Protein AF-A0A934YVG2-F1 (afdb_monomer)

Nearest PDB structures (foldseek):
  6uzc-assembly1_H  TM=1.932E-01  e=1.580E+00  Tequatrovirus T4
  6vgi-assembly2_D  TM=2.031E-01  e=5.334E+00  Homo sapiens
  4krd-assembly1_B  TM=1.832E-01  e=6.297E+00  Saccharomyces cerevisiae S288C

Structure (mmCIF, N/CA/C/O backbone):
data_AF-A0A934YVG2-F1
#
_entry.id   AF-A0A934YVG2-F1
#
loop_
_atom_site.group_PDB
_atom_site.id
_atom_site.type_symbol
_atom_site.label_atom_id
_atom_site.label_alt_id
_atom_site.label_comp_id
_atom_site.label_asym_id
_atom_site.label_entity_id
_atom_site.label_seq_id
_atom_site.pdbx_PDB_ins_code
_atom_site.Cartn_x
_atom_site.Cartn_y
_atom_site.Cartn_z
_atom_site.occupancy
_atom_site.B_iso_or_equiv
_atom_site.auth_seq_id
_atom_site.auth_comp_id
_atom_site.auth_asym_id
_atom_site.auth_atom_id
_atom_site.pdbx_PDB_model_num
ATOM 1 N N . MET A 1 1 ? -11.613 14.331 13.947 1.00 60.50 1 MET A N 1
ATOM 2 C CA . MET A 1 1 ? -12.257 13.013 14.117 1.00 60.50 1 MET A CA 1
ATOM 3 C C . MET A 1 1 ? -11.211 12.036 14.621 1.00 60.50 1 MET A C 1
ATOM 5 O O . MET A 1 1 ? -10.225 11.824 13.926 1.00 60.50 1 MET A O 1
ATOM 9 N N . GLU A 1 2 ? -11.389 11.508 15.830 1.00 86.62 2 GLU A N 1
ATOM 10 C CA . GLU A 1 2 ? -10.446 10.590 16.494 1.00 86.62 2 GLU A CA 1
ATOM 11 C C . GLU A 1 2 ? -10.197 9.307 15.680 1.00 86.62 2 GLU A C 1
ATOM 13 O O . GLU A 1 2 ? -9.058 8.874 15.529 1.00 86.62 2 GLU A O 1
ATOM 18 N N . PHE A 1 3 ? -11.243 8.779 15.042 1.00 90.75 3 PHE A N 1
ATOM 19 C CA . PHE A 1 3 ? -11.181 7.590 14.191 1.00 90.75 3 PHE A CA 1
ATOM 20 C C . PHE A 1 3 ? -10.140 7.690 13.059 1.00 90.75 3 PHE A C 1
ATOM 22 O O . PHE A 1 3 ? -9.289 6.815 12.907 1.00 90.75 3 PHE A O 1
ATOM 29 N N . LEU A 1 4 ? -10.141 8.794 12.298 1.00 90.88 4 LEU A N 1
ATOM 30 C CA . LEU A 1 4 ? -9.179 9.003 11.206 1.00 90.88 4 LEU A CA 1
ATOM 31 C C . LEU A 1 4 ? -7.735 9.086 11.715 1.00 90.88 4 LEU A C 1
ATOM 33 O O . LEU A 1 4 ? -6.822 8.599 11.052 1.00 90.88 4 LEU A O 1
ATOM 37 N N . ALA A 1 5 ? -7.519 9.686 12.888 1.00 93.69 5 ALA A N 1
ATOM 38 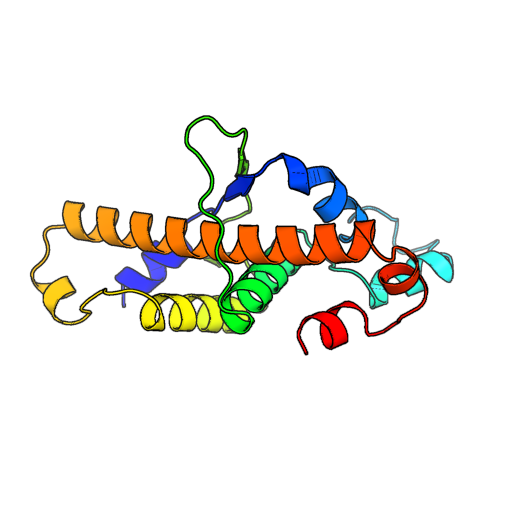C CA . ALA A 1 5 ? -6.192 9.745 13.492 1.00 93.69 5 ALA A CA 1
ATOM 39 C C . ALA A 1 5 ? -5.687 8.336 13.848 1.00 93.69 5 ALA A C 1
ATOM 41 O O . ALA A 1 5 ? -4.555 7.997 13.510 1.00 93.69 5 ALA A O 1
ATOM 42 N N . ARG A 1 6 ? -6.554 7.488 14.415 1.00 95.75 6 ARG A N 1
ATOM 43 C CA . ARG A 1 6 ? -6.238 6.092 14.765 1.00 95.75 6 ARG A CA 1
ATOM 44 C C . ARG A 1 6 ? -5.959 5.214 13.543 1.00 95.75 6 ARG A C 1
ATOM 46 O O . ARG A 1 6 ? -5.090 4.347 13.601 1.00 95.75 6 ARG A O 1
ATOM 53 N N . ILE A 1 7 ? -6.617 5.460 12.405 1.00 96.25 7 ILE A N 1
ATOM 54 C CA . ILE A 1 7 ? -6.238 4.824 11.129 1.00 96.25 7 ILE A CA 1
ATOM 55 C C . ILE A 1 7 ? -4.803 5.210 10.757 1.00 96.25 7 ILE A C 1
ATOM 57 O O . ILE A 1 7 ? -3.997 4.342 10.423 1.00 96.25 7 ILE A O 1
ATOM 61 N N . LYS A 1 8 ? -4.455 6.500 10.856 1.00 96.62 8 LYS A N 1
ATOM 62 C CA . LYS A 1 8 ? -3.119 6.993 10.489 1.00 96.62 8 LYS A CA 1
ATOM 63 C C . LYS A 1 8 ? -1.999 6.475 11.402 1.00 96.62 8 LYS A C 1
ATOM 65 O O . LYS A 1 8 ? -0.835 6.482 11.011 1.00 96.62 8 LYS A O 1
ATOM 70 N N . GLU A 1 9 ? -2.317 6.004 12.603 1.00 97.06 9 GLU A N 1
ATOM 71 C CA . GLU A 1 9 ? -1.348 5.367 13.504 1.00 97.06 9 GLU A CA 1
ATOM 72 C C . GLU A 1 9 ? -0.954 3.951 13.076 1.00 97.06 9 GLU A C 1
ATOM 74 O O . GLU A 1 9 ? 0.010 3.394 13.603 1.00 97.06 9 GLU A O 1
ATOM 79 N N . ARG A 1 10 ? -1.663 3.350 12.115 1.00 96.88 10 ARG A N 1
ATOM 80 C CA . ARG A 1 10 ? -1.348 2.005 11.640 1.00 96.88 10 ARG A CA 1
ATOM 81 C C . ARG A 1 10 ? -0.115 2.005 10.743 1.00 96.88 10 ARG A C 1
ATOM 83 O O . ARG A 1 10 ? 0.039 2.846 9.861 1.00 96.88 10 ARG A O 1
ATOM 90 N N . ALA A 1 11 ? 0.724 0.996 10.952 1.00 97.06 11 ALA A N 1
ATOM 91 C CA . ALA A 1 11 ? 1.808 0.606 10.061 1.00 97.06 11 ALA A CA 1
ATOM 92 C C . ALA A 1 11 ? 1.312 -0.540 9.163 1.00 97.06 11 ALA A C 1
ATOM 94 O O . ALA A 1 11 ? 1.166 -1.662 9.663 1.00 97.06 11 ALA A O 1
ATOM 95 N N . PRO A 1 12 ? 0.995 -0.284 7.883 1.00 97.00 12 PRO A N 1
ATOM 96 C CA . PRO A 1 12 ? 0.515 -1.325 6.992 1.00 97.00 12 PRO A CA 1
ATOM 97 C C . PRO A 1 12 ? 1.646 -2.263 6.562 1.00 97.00 12 PRO A C 1
ATOM 99 O O . PRO A 1 12 ? 2.837 -1.936 6.618 1.00 97.00 12 PRO A O 1
ATOM 102 N N . GLU A 1 13 ? 1.243 -3.449 6.135 1.00 96.19 13 GLU A N 1
ATOM 103 C CA . GLU A 1 13 ? 2.108 -4.535 5.702 1.00 96.19 13 GLU A CA 1
ATOM 104 C C . GLU A 1 13 ? 1.969 -4.834 4.208 1.00 96.19 13 GLU A C 1
ATOM 106 O O . GLU A 1 13 ? 0.981 -4.508 3.559 1.00 96.19 13 GLU A O 1
ATOM 111 N N . TYR A 1 14 ? 2.973 -5.510 3.665 1.00 94.12 14 TYR A N 1
ATOM 112 C CA . TYR A 1 14 ? 2.949 -6.063 2.318 1.00 94.12 14 TYR A CA 1
ATOM 113 C C . TYR A 1 14 ? 3.592 -7.447 2.311 1.00 94.12 14 TYR A C 1
ATOM 115 O O . TYR A 1 14 ? 4.374 -7.787 3.208 1.00 94.12 14 TYR A O 1
ATOM 123 N N . ASP A 1 15 ? 3.270 -8.235 1.290 1.00 96.00 15 ASP A N 1
ATOM 124 C CA . ASP A 1 15 ? 3.892 -9.534 1.060 1.00 96.00 15 ASP A CA 1
ATOM 125 C C . ASP A 1 15 ? 5.391 -9.368 0.757 1.00 96.00 15 ASP A C 1
ATOM 127 O O . ASP A 1 15 ? 5.790 -8.645 -0.163 1.00 96.00 15 ASP A O 1
ATOM 131 N N . ALA A 1 16 ? 6.238 -10.040 1.538 1.00 96.00 16 ALA A N 1
ATOM 132 C CA . ALA A 1 16 ? 7.687 -9.919 1.459 1.00 96.00 16 ALA A CA 1
ATOM 133 C C . ALA A 1 16 ? 8.261 -10.279 0.077 1.00 96.00 16 ALA A C 1
ATOM 135 O O . ALA A 1 16 ? 9.368 -9.825 -0.235 1.00 96.00 16 ALA A O 1
ATOM 136 N N . GLN A 1 17 ? 7.522 -11.010 -0.769 1.00 95.50 17 GLN A N 1
ATOM 137 C CA . GLN A 1 17 ? 7.932 -11.303 -2.146 1.00 95.50 17 GLN A CA 1
ATOM 138 C C . GLN A 1 17 ? 8.210 -10.035 -2.973 1.00 95.50 17 GLN A C 1
ATOM 140 O O . GLN A 1 17 ? 9.090 -10.035 -3.832 1.00 95.50 17 GLN A O 1
ATOM 145 N N . TYR A 1 18 ? 7.530 -8.921 -2.678 1.00 96.25 18 TYR A N 1
ATOM 146 C CA . TYR A 1 18 ? 7.712 -7.657 -3.400 1.00 96.25 18 TYR A CA 1
ATOM 147 C C . TYR A 1 18 ? 8.895 -6.830 -2.896 1.00 96.25 18 TYR A C 1
ATOM 149 O O . TYR A 1 18 ? 9.208 -5.791 -3.475 1.00 96.25 18 TYR A O 1
ATOM 157 N N . ALA A 1 19 ? 9.576 -7.264 -1.832 1.00 94.56 19 ALA A N 1
ATOM 158 C CA . ALA A 1 19 ? 10.588 -6.452 -1.168 1.00 94.56 19 ALA A CA 1
ATOM 159 C C . ALA A 1 19 ? 11.734 -6.047 -2.100 1.00 94.56 19 ALA A C 1
ATOM 161 O O . ALA A 1 19 ? 12.148 -4.893 -2.069 1.00 94.56 19 ALA A O 1
ATOM 162 N N . GLN A 1 20 ? 12.228 -6.968 -2.933 1.00 92.94 20 GLN A N 1
ATOM 163 C CA . GLN A 1 20 ? 13.316 -6.649 -3.858 1.00 92.94 20 GLN A CA 1
ATOM 164 C C . GLN A 1 20 ? 12.858 -5.667 -4.939 1.00 92.94 20 GLN A C 1
ATOM 166 O O . GLN A 1 20 ? 13.541 -4.687 -5.194 1.00 92.94 20 GLN A O 1
ATOM 171 N N . MET A 1 21 ? 11.668 -5.863 -5.511 1.00 93.88 21 MET A N 1
ATOM 172 C CA . MET A 1 21 ? 11.106 -4.940 -6.500 1.00 93.88 21 MET A CA 1
ATOM 173 C C . MET A 1 21 ? 10.884 -3.536 -5.919 1.00 93.88 21 MET A C 1
ATOM 175 O O . MET A 1 21 ? 11.184 -2.543 -6.574 1.00 93.88 21 MET A O 1
ATOM 179 N N . ILE A 1 22 ? 10.394 -3.444 -4.681 1.00 94.31 22 ILE A N 1
ATOM 180 C CA . ILE A 1 22 ? 10.246 -2.169 -3.969 1.00 94.31 22 ILE A CA 1
ATOM 181 C C . ILE A 1 22 ? 11.603 -1.476 -3.819 1.00 94.31 22 ILE A C 1
ATOM 183 O O . ILE A 1 22 ? 11.684 -0.268 -4.020 1.00 94.31 22 ILE A O 1
ATOM 187 N N . LEU A 1 23 ? 12.665 -2.221 -3.494 1.00 90.75 23 LEU A N 1
ATOM 188 C CA . LEU A 1 23 ? 14.024 -1.676 -3.426 1.00 90.75 23 LEU A CA 1
ATOM 189 C C . LEU A 1 23 ? 14.529 -1.222 -4.798 1.00 90.75 23 LEU A C 1
ATOM 191 O O . LEU A 1 23 ? 15.065 -0.127 -4.893 1.00 90.75 23 LEU A O 1
ATOM 195 N N . ASP A 1 24 ? 14.310 -2.009 -5.852 1.00 89.44 24 ASP A N 1
ATOM 196 C CA . ASP A 1 24 ? 14.760 -1.689 -7.213 1.00 89.44 24 ASP A CA 1
ATOM 197 C C . ASP A 1 24 ? 14.163 -0.361 -7.732 1.00 89.44 24 ASP A C 1
ATOM 199 O O . ASP A 1 24 ? 14.797 0.340 -8.522 1.00 89.44 24 ASP A O 1
ATOM 203 N N . TYR A 1 25 ? 12.957 -0.006 -7.270 1.00 91.00 25 TYR A N 1
ATOM 204 C CA . TYR A 1 25 ? 12.232 1.217 -7.640 1.00 91.00 25 TYR A CA 1
ATOM 205 C C . TYR A 1 25 ? 12.202 2.290 -6.543 1.00 91.00 25 TYR A C 1
ATOM 207 O O . TYR A 1 25 ? 11.461 3.267 -6.661 1.00 91.00 25 TYR A O 1
ATOM 215 N N . THR A 1 26 ? 13.008 2.138 -5.490 1.00 89.00 26 THR A N 1
ATOM 216 C CA . THR A 1 26 ? 13.207 3.172 -4.469 1.00 89.00 26 THR A CA 1
ATOM 217 C C . THR A 1 26 ? 14.671 3.590 -4.444 1.00 89.00 26 THR A C 1
ATOM 219 O O . THR A 1 26 ? 15.568 2.759 -4.356 1.00 89.00 26 THR A O 1
ATOM 222 N N . ILE A 1 27 ? 14.937 4.890 -4.465 1.00 79.56 27 ILE A N 1
ATOM 223 C CA . ILE A 1 27 ? 16.295 5.422 -4.376 1.00 79.56 27 ILE A CA 1
ATOM 224 C C . ILE A 1 27 ? 16.864 5.113 -2.985 1.00 79.56 27 ILE A C 1
ATOM 226 O O . ILE A 1 27 ? 16.262 5.442 -1.960 1.00 79.56 27 ILE A O 1
ATOM 230 N N . GLU A 1 28 ? 18.050 4.502 -2.928 1.00 62.19 28 GLU A N 1
ATOM 231 C CA . GLU A 1 28 ? 18.772 4.349 -1.667 1.00 62.19 28 GLU A CA 1
ATOM 232 C C . GLU A 1 28 ? 19.170 5.730 -1.127 1.00 62.19 28 GLU A C 1
ATOM 234 O O . GLU A 1 28 ? 20.034 6.422 -1.676 1.00 62.19 28 GLU A O 1
ATOM 239 N N . GLN A 1 29 ? 18.555 6.145 -0.017 1.00 49.44 29 GLN A N 1
ATOM 240 C CA . GLN A 1 29 ? 19.023 7.307 0.731 1.00 49.44 29 GLN A CA 1
ATOM 241 C C . GLN A 1 29 ? 20.391 6.981 1.352 1.00 49.44 29 GLN A C 1
ATOM 243 O O . GLN A 1 29 ? 20.479 6.293 2.366 1.00 49.44 29 GLN A O 1
ATOM 248 N N . GLY A 1 30 ? 21.470 7.450 0.720 1.00 43.72 30 GLY A N 1
ATOM 249 C CA . GLY A 1 30 ? 22.839 7.204 1.196 1.00 43.72 30 GLY A CA 1
ATOM 250 C C . GLY A 1 30 ? 23.975 7.663 0.274 1.00 43.72 30 GLY A C 1
ATOM 251 O O . GLY A 1 30 ? 25.119 7.766 0.720 1.00 43.72 30 GLY A O 1
ATOM 252 N N . GLY A 1 31 ? 23.696 7.997 -0.990 1.00 41.44 31 GLY A N 1
ATOM 253 C CA . GLY A 1 31 ? 24.693 8.590 -1.885 1.00 41.44 31 GLY A CA 1
ATOM 254 C C . GLY A 1 31 ? 25.066 10.007 -1.442 1.00 41.44 31 GLY A C 1
ATOM 255 O O . GLY A 1 31 ? 24.239 10.913 -1.504 1.00 41.44 31 GLY A O 1
ATOM 256 N N . LYS A 1 32 ? 26.311 10.208 -0.988 1.00 39.56 32 LYS A N 1
ATOM 257 C CA . LYS A 1 32 ? 26.844 11.522 -0.591 1.00 39.56 32 LYS A CA 1
ATOM 258 C C . LYS A 1 32 ? 26.539 12.575 -1.665 1.00 39.56 32 LYS A C 1
ATOM 260 O O . LYS A 1 32 ? 26.901 12.406 -2.827 1.00 39.56 32 LYS A O 1
ATOM 265 N N . MET A 1 33 ? 25.956 13.688 -1.224 1.00 41.47 33 MET A N 1
ATOM 266 C CA . MET A 1 33 ? 25.457 14.846 -1.989 1.00 41.47 33 MET A CA 1
ATOM 267 C C . MET A 1 33 ? 26.481 15.528 -2.935 1.00 41.47 33 MET A C 1
ATOM 269 O O . MET A 1 33 ? 26.152 16.522 -3.568 1.00 41.47 33 MET A O 1
ATOM 273 N N . GLY A 1 34 ? 27.724 15.036 -3.029 1.00 45.31 34 GLY A N 1
ATOM 274 C CA . GLY A 1 34 ? 28.837 15.686 -3.734 1.00 45.31 34 GLY A CA 1
ATOM 275 C C . GLY A 1 34 ? 29.413 14.948 -4.949 1.00 45.31 34 GLY A C 1
ATOM 276 O O . GLY A 1 34 ? 30.293 15.502 -5.600 1.00 45.31 34 GLY A O 1
ATOM 277 N N . THR A 1 35 ? 28.967 13.726 -5.274 1.00 47.41 35 THR A N 1
ATOM 278 C CA . THR A 1 35 ? 29.515 12.935 -6.404 1.00 47.41 35 THR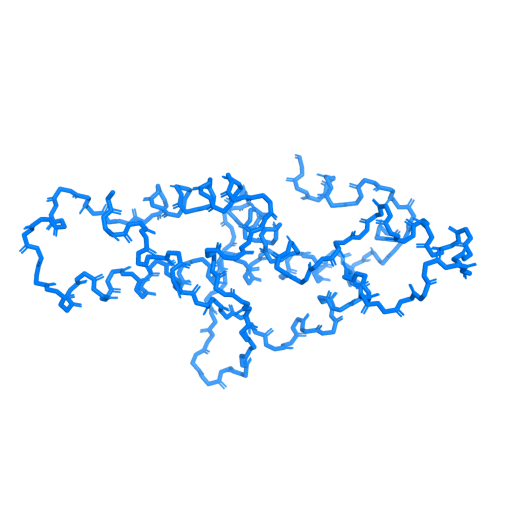 A CA 1
ATOM 279 C C . THR A 1 35 ? 28.439 12.142 -7.154 1.00 47.41 35 THR A C 1
ATOM 281 O O . THR A 1 35 ? 28.623 10.962 -7.448 1.00 47.41 35 THR A O 1
ATOM 284 N N . GLN A 1 36 ? 27.279 12.742 -7.421 1.00 55.59 36 GLN A N 1
ATOM 285 C CA . GLN A 1 36 ? 26.235 12.062 -8.192 1.00 55.59 36 GLN A CA 1
ATOM 286 C C . GLN A 1 36 ? 26.538 12.144 -9.694 1.00 55.59 36 GLN A C 1
ATOM 288 O O . GLN A 1 36 ? 26.648 13.234 -10.257 1.00 55.59 36 GLN A O 1
ATOM 293 N N . THR A 1 37 ? 26.683 10.982 -10.332 1.00 61.62 37 THR A N 1
ATOM 294 C CA . THR A 1 37 ? 26.762 10.843 -11.791 1.00 61.62 37 THR A CA 1
ATOM 295 C C . THR A 1 37 ? 25.427 11.241 -12.436 1.00 61.62 37 THR A C 1
ATOM 297 O O . THR A 1 37 ? 24.386 11.219 -11.778 1.00 61.62 37 THR A O 1
ATOM 300 N N . GLU A 1 38 ? 25.425 11.585 -13.727 1.00 62.38 38 GLU A N 1
ATOM 301 C CA . GLU A 1 38 ? 24.185 11.893 -14.467 1.00 62.38 38 GLU A CA 1
ATOM 302 C C . GLU A 1 38 ? 23.169 10.739 -14.400 1.00 62.38 38 GLU A C 1
ATOM 304 O O . GLU A 1 38 ? 21.975 10.967 -14.236 1.00 62.38 38 GLU A O 1
ATOM 309 N N . GLU A 1 39 ? 23.644 9.491 -14.386 1.00 64.38 39 GLU A N 1
ATOM 310 C CA . GLU A 1 39 ? 22.806 8.301 -14.193 1.00 64.38 39 GLU A CA 1
ATOM 311 C C . GLU A 1 39 ? 22.137 8.254 -12.804 1.00 64.38 39 GLU A C 1
ATOM 313 O O . GLU A 1 39 ? 20.990 7.823 -12.674 1.00 64.38 39 GLU A O 1
ATOM 318 N N . ALA A 1 40 ? 22.823 8.725 -11.756 1.00 61.06 40 ALA A N 1
ATOM 319 C CA . ALA A 1 40 ? 22.261 8.791 -10.409 1.00 61.06 40 ALA A CA 1
ATOM 320 C C . ALA A 1 40 ? 21.161 9.858 -10.312 1.00 61.06 40 ALA A C 1
ATOM 322 O O . ALA A 1 40 ? 20.113 9.583 -9.735 1.00 61.06 40 ALA A O 1
ATOM 323 N N . LYS A 1 41 ? 21.355 11.033 -10.931 1.00 60.38 41 LYS A N 1
ATOM 324 C CA . LYS A 1 41 ? 20.316 12.077 -11.021 1.00 60.38 41 LYS A CA 1
ATOM 325 C C . LYS A 1 41 ? 19.114 11.618 -11.847 1.00 60.38 41 LYS A C 1
ATOM 327 O O . LYS A 1 41 ? 17.978 11.882 -11.469 1.00 60.38 41 LYS A O 1
ATOM 332 N N . TRP A 1 42 ? 19.363 10.894 -12.939 1.00 62.28 42 TRP A N 1
ATOM 333 C CA . TRP A 1 42 ? 18.324 10.323 -13.795 1.00 62.28 42 TRP A CA 1
ATOM 334 C C . TRP A 1 42 ? 17.424 9.343 -13.037 1.00 62.28 42 TRP A C 1
ATOM 336 O O . TRP A 1 42 ? 16.204 9.491 -13.018 1.00 62.28 42 TRP A O 1
ATOM 346 N N . LYS A 1 43 ? 18.030 8.385 -12.323 1.00 64.81 43 LYS A N 1
ATOM 347 C CA . LYS A 1 43 ? 17.302 7.465 -11.432 1.00 64.81 43 LYS A CA 1
ATOM 348 C C . LYS A 1 43 ? 16.559 8.216 -10.324 1.00 64.81 43 LYS A C 1
ATOM 350 O O . LYS A 1 43 ? 15.456 7.817 -9.964 1.00 64.81 43 LYS A O 1
ATOM 355 N N . GLN A 1 44 ? 17.125 9.322 -9.833 1.00 63.28 44 GLN A N 1
ATOM 356 C CA . GLN A 1 44 ? 16.516 10.144 -8.789 1.00 63.28 44 GLN A CA 1
ATOM 357 C C . GLN A 1 44 ? 15.228 10.858 -9.235 1.00 63.28 44 GLN A C 1
ATOM 359 O O . GLN A 1 44 ? 14.353 11.088 -8.408 1.00 63.28 44 GLN A O 1
ATOM 364 N N . GLY A 1 45 ? 15.102 11.195 -10.523 1.00 66.94 45 GLY A N 1
ATOM 365 C CA . GLY A 1 45 ? 13.900 11.832 -11.077 1.00 66.94 45 GLY A CA 1
ATOM 366 C C . GLY A 1 45 ? 12.783 10.857 -11.464 1.00 66.94 45 GLY A C 1
ATOM 367 O O . GLY A 1 45 ? 11.627 11.260 -11.546 1.00 66.94 45 GLY A O 1
ATOM 368 N N . LYS A 1 46 ? 13.121 9.584 -11.701 1.00 80.56 46 LYS A N 1
ATOM 369 C CA . LYS A 1 46 ? 12.191 8.566 -12.214 1.00 80.56 46 LYS A CA 1
ATOM 370 C C . LYS A 1 46 ? 11.570 7.686 -11.125 1.00 80.56 46 LYS A C 1
ATOM 372 O O . LYS A 1 46 ? 10.449 7.207 -11.286 1.00 80.56 46 LYS A O 1
ATOM 377 N N . TYR A 1 47 ? 12.317 7.411 -10.058 1.00 88.50 47 TYR A N 1
ATOM 378 C CA . TYR A 1 47 ? 11.946 6.453 -9.014 1.00 88.50 47 TYR A CA 1
ATOM 379 C C . TYR A 1 47 ? 11.549 7.134 -7.706 1.00 88.50 47 TYR A C 1
ATOM 381 O O . TYR A 1 47 ? 11.765 8.326 -7.504 1.00 88.50 47 TYR A O 1
ATOM 389 N N . PHE A 1 48 ? 10.955 6.353 -6.807 1.00 91.12 48 PHE A N 1
ATOM 390 C CA . PHE A 1 48 ? 10.454 6.850 -5.534 1.00 91.12 48 PHE A CA 1
ATOM 391 C C . PHE A 1 48 ? 11.611 7.156 -4.576 1.00 91.12 48 PHE A C 1
ATOM 393 O O . PHE A 1 48 ? 12.581 6.405 -4.488 1.00 91.12 48 PHE A O 1
ATOM 400 N N . SER A 1 49 ? 11.523 8.261 -3.841 1.00 88.19 49 SER A N 1
ATOM 401 C CA . SER A 1 49 ? 12.556 8.699 -2.891 1.00 88.19 49 SER A CA 1
ATOM 402 C C . SER A 1 49 ? 12.498 7.944 -1.567 1.00 88.19 49 SER A C 1
ATOM 404 O O . SER A 1 49 ? 13.488 7.886 -0.830 1.00 88.19 49 SER A O 1
ATOM 406 N N . THR A 1 50 ? 11.341 7.367 -1.248 1.00 90.44 50 THR A N 1
ATOM 407 C CA . THR A 1 50 ? 11.127 6.560 -0.050 1.00 90.44 50 THR A CA 1
ATOM 408 C C . THR A 1 50 ? 10.272 5.336 -0.359 1.00 90.44 50 THR A C 1
ATOM 410 O O . THR A 1 50 ? 9.481 5.312 -1.299 1.00 90.44 50 THR A O 1
ATOM 413 N N . ARG A 1 51 ? 10.397 4.291 0.466 1.00 91.50 51 ARG A N 1
ATOM 414 C CA . ARG A 1 51 ? 9.649 3.048 0.227 1.00 91.50 51 ARG A CA 1
ATOM 415 C C . ARG A 1 51 ? 8.140 3.230 0.452 1.00 91.50 51 ARG A C 1
ATOM 417 O O . ARG A 1 51 ? 7.350 2.502 -0.136 1.00 91.50 51 ARG A O 1
ATOM 424 N N . TYR A 1 52 ? 7.722 4.173 1.302 1.00 93.38 52 TYR A N 1
ATOM 425 C CA . TYR A 1 52 ? 6.292 4.420 1.506 1.00 93.38 52 TYR A CA 1
ATOM 426 C C . TYR A 1 52 ? 5.654 5.118 0.297 1.00 93.38 52 TYR A C 1
ATOM 428 O O . TYR A 1 52 ? 4.479 4.891 0.043 1.00 93.38 52 TYR A O 1
ATOM 436 N N . GLU A 1 53 ? 6.401 5.899 -0.492 1.00 95.00 53 GLU A N 1
ATOM 437 C CA . GLU A 1 53 ? 5.860 6.532 -1.704 1.00 95.00 53 GLU A CA 1
ATOM 438 C C . GLU A 1 53 ? 5.453 5.490 -2.752 1.00 95.00 5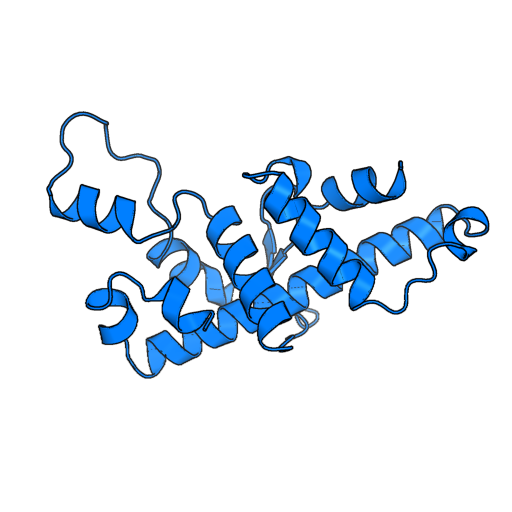3 GLU A C 1
ATOM 440 O O . GLU A 1 53 ? 4.351 5.570 -3.294 1.00 95.00 53 GLU A O 1
ATOM 445 N N . ILE A 1 54 ? 6.281 4.461 -2.990 1.00 95.75 54 ILE A N 1
ATOM 446 C CA . ILE A 1 54 ? 5.888 3.374 -3.900 1.00 95.75 54 ILE A CA 1
ATOM 447 C C . ILE A 1 54 ? 4.710 2.569 -3.343 1.00 95.75 54 ILE A C 1
ATOM 449 O O . ILE A 1 54 ? 3.866 2.110 -4.108 1.00 95.75 54 ILE A O 1
ATOM 453 N N . TYR A 1 55 ? 4.601 2.436 -2.018 1.00 97.31 55 TYR A N 1
ATOM 454 C CA . TYR A 1 55 ? 3.428 1.823 -1.397 1.00 97.31 55 TYR A CA 1
ATOM 455 C C . TYR A 1 55 ? 2.157 2.645 -1.631 1.00 97.31 55 TYR A C 1
ATOM 457 O O . TYR A 1 55 ? 1.129 2.090 -2.012 1.00 97.31 55 TYR A O 1
ATOM 465 N N . MET A 1 56 ? 2.224 3.967 -1.454 1.00 97.88 56 MET A N 1
ATOM 466 C CA . MET A 1 56 ? 1.111 4.876 -1.740 1.00 97.88 56 MET A CA 1
ATOM 467 C C . MET A 1 56 ? 0.697 4.792 -3.210 1.00 97.88 56 MET A C 1
ATOM 469 O O . MET A 1 56 ? -0.491 4.677 -3.507 1.00 97.88 56 MET A O 1
ATOM 473 N N . TYR A 1 57 ? 1.671 4.777 -4.124 1.00 97.81 57 TYR A N 1
ATOM 474 C CA . TYR A 1 57 ? 1.418 4.577 -5.547 1.00 97.81 57 TYR A CA 1
ATOM 475 C C . TYR A 1 57 ? 0.747 3.225 -5.827 1.00 97.81 57 TYR A C 1
ATOM 477 O O . TYR A 1 57 ? -0.262 3.182 -6.526 1.00 97.81 57 TYR A O 1
ATOM 485 N N . ALA A 1 58 ? 1.252 2.127 -5.258 1.00 98.25 58 ALA A N 1
ATOM 486 C CA . ALA A 1 58 ? 0.673 0.799 -5.441 1.00 98.25 58 ALA A CA 1
ATOM 487 C C . ALA A 1 58 ? -0.766 0.724 -4.901 1.00 98.25 58 ALA A C 1
ATOM 489 O O . ALA A 1 58 ? -1.642 0.184 -5.571 1.00 98.25 58 ALA A O 1
ATOM 490 N N . ALA A 1 59 ? -1.040 1.325 -3.739 1.00 98.38 59 ALA A N 1
ATOM 491 C CA . ALA A 1 59 ? -2.392 1.418 -3.193 1.00 98.38 59 ALA A CA 1
ATOM 492 C C . ALA A 1 59 ? -3.338 2.171 -4.142 1.00 98.38 59 ALA A C 1
ATOM 494 O O . ALA A 1 59 ? -4.426 1.680 -4.439 1.00 98.38 59 ALA A O 1
ATOM 495 N N . LEU A 1 60 ? -2.915 3.327 -4.665 1.00 98.19 60 LEU A N 1
ATOM 496 C CA . LEU A 1 60 ? -3.689 4.100 -5.642 1.00 98.19 60 LEU A CA 1
ATOM 497 C C . LEU A 1 60 ? -3.900 3.337 -6.952 1.00 98.19 60 LEU A C 1
ATOM 499 O O . LEU A 1 60 ? -4.996 3.374 -7.506 1.00 98.19 60 LEU A O 1
ATOM 503 N N . LEU A 1 61 ? -2.878 2.633 -7.440 1.00 98.56 61 LEU A N 1
ATOM 504 C CA . LEU A 1 61 ? -2.963 1.814 -8.644 1.00 98.56 61 LEU A CA 1
ATOM 505 C C . LEU A 1 61 ? -3.978 0.680 -8.468 1.00 98.56 61 LEU A C 1
ATOM 507 O O . LEU A 1 61 ? -4.862 0.528 -9.309 1.00 98.56 61 LEU A O 1
ATOM 511 N N . GLY A 1 62 ? -3.896 -0.065 -7.363 1.00 98.44 62 GLY A N 1
ATOM 512 C CA . GLY A 1 62 ? -4.855 -1.117 -7.029 1.00 98.44 62 GLY A CA 1
ATOM 513 C C . GLY A 1 62 ? -6.278 -0.577 -6.899 1.00 98.44 62 GLY A C 1
ATOM 514 O O . GLY A 1 62 ? -7.192 -1.111 -7.519 1.00 98.44 62 GLY A O 1
ATOM 515 N N . LEU A 1 63 ? -6.466 0.534 -6.177 1.00 98.12 63 LEU A N 1
ATOM 516 C CA . LEU A 1 63 ? -7.764 1.210 -6.051 1.00 98.12 63 LEU A CA 1
ATOM 517 C C . LEU A 1 63 ? -8.324 1.648 -7.412 1.00 98.12 63 LEU A C 1
ATOM 519 O O . LEU A 1 63 ? -9.497 1.417 -7.702 1.00 98.12 63 LEU A O 1
ATOM 523 N N . LYS A 1 64 ? -7.493 2.263 -8.263 1.00 97.31 64 LYS A N 1
ATOM 524 C CA . LYS A 1 64 ? -7.897 2.770 -9.583 1.00 97.31 64 LYS A CA 1
ATOM 525 C C . LYS A 1 64 ? -8.265 1.646 -10.549 1.00 97.31 64 LYS A C 1
ATOM 527 O O . LYS A 1 64 ? -9.173 1.819 -11.358 1.00 97.31 64 LYS A O 1
ATOM 532 N N . LYS A 1 65 ? -7.558 0.517 -10.489 1.00 97.56 65 LYS A N 1
ATOM 533 C CA . LYS A 1 65 ? -7.831 -0.669 -11.318 1.00 97.56 65 LYS A CA 1
ATOM 534 C C . LYS A 1 65 ? -8.862 -1.612 -10.693 1.00 97.56 65 LYS A C 1
ATOM 536 O O . LYS A 1 65 ? -9.165 -2.632 -11.299 1.00 97.56 65 LYS A O 1
ATOM 541 N N . ASP A 1 66 ? -9.382 -1.266 -9.515 1.00 97.19 66 ASP A N 1
ATOM 542 C CA . ASP A 1 66 ? -10.280 -2.102 -8.715 1.00 97.19 66 ASP A CA 1
ATOM 543 C C . ASP A 1 66 ? -9.731 -3.523 -8.502 1.00 97.19 66 ASP A C 1
ATOM 545 O O . ASP A 1 66 ? -10.441 -4.521 -8.596 1.00 97.19 66 ASP A O 1
ATOM 549 N N . TYR A 1 67 ? -8.423 -3.606 -8.255 1.00 98.25 67 TYR A N 1
ATOM 550 C CA . TYR A 1 67 ? -7.694 -4.857 -8.120 1.00 98.25 67 TYR A CA 1
ATOM 551 C C . TYR A 1 67 ? -7.072 -4.957 -6.732 1.00 98.25 67 TYR A C 1
ATOM 553 O O . TYR A 1 67 ? -6.126 -4.240 -6.395 1.00 98.25 67 TYR A O 1
ATOM 561 N N . SER A 1 68 ? -7.622 -5.859 -5.923 1.00 97.88 68 SER A N 1
ATOM 562 C CA . SER A 1 68 ? -7.141 -6.168 -4.583 1.00 97.88 68 SER A CA 1
ATOM 563 C C . SER A 1 68 ? -6.768 -7.644 -4.473 1.00 97.88 68 SER A C 1
ATOM 565 O O . SER A 1 68 ? -7.454 -8.529 -4.983 1.00 97.88 68 SER A O 1
ATOM 567 N N . ILE A 1 69 ? -5.656 -7.912 -3.790 1.00 98.06 69 ILE A N 1
ATOM 568 C CA . ILE A 1 69 ? -5.181 -9.265 -3.500 1.00 98.06 69 ILE A CA 1
ATOM 569 C C . ILE A 1 69 ? -4.966 -9.366 -1.991 1.00 98.06 69 ILE A C 1
ATOM 571 O O . ILE A 1 69 ? -3.987 -8.816 -1.481 1.00 98.06 69 ILE A O 1
ATOM 575 N N . PRO A 1 70 ? -5.837 -10.069 -1.250 1.00 96.94 70 PRO A N 1
ATOM 576 C CA . PRO A 1 70 ? -5.646 -10.276 0.179 1.00 96.94 70 PRO A CA 1
ATOM 577 C C . PRO A 1 70 ? -4.298 -10.941 0.477 1.00 96.94 70 PRO A C 1
ATOM 579 O O . PRO A 1 70 ? -3.910 -11.906 -0.184 1.00 96.94 70 PRO A O 1
ATOM 582 N N . ILE A 1 71 ? -3.595 -10.464 1.506 1.00 94.25 71 ILE A N 1
ATOM 583 C CA . ILE A 1 71 ? -2.370 -11.124 1.967 1.00 94.25 71 ILE A CA 1
ATOM 584 C C . ILE A 1 71 ? -2.776 -12.371 2.756 1.00 94.25 71 ILE A C 1
ATOM 586 O O . ILE A 1 71 ? -3.418 -12.274 3.806 1.00 94.25 71 ILE A O 1
ATOM 590 N N . ALA A 1 72 ? -2.420 -13.549 2.243 1.00 91.19 72 ALA A N 1
ATOM 591 C CA . ALA A 1 72 ? -2.803 -14.817 2.849 1.00 91.19 72 ALA A CA 1
ATOM 592 C C . ALA A 1 72 ? -2.241 -14.975 4.275 1.00 91.19 72 ALA A C 1
ATOM 594 O O . ALA A 1 72 ? -1.187 -14.448 4.644 1.00 91.19 72 ALA A O 1
ATOM 595 N N . ARG A 1 73 ? -2.958 -15.737 5.109 1.00 89.31 73 ARG A N 1
ATOM 596 C CA . ARG A 1 73 ? -2.466 -16.090 6.446 1.00 89.31 73 ARG A CA 1
ATOM 597 C C . ARG A 1 73 ? -1.205 -16.943 6.317 1.00 89.31 73 ARG A C 1
ATOM 599 O O . ARG A 1 73 ? -1.192 -17.909 5.563 1.00 89.31 73 ARG A O 1
ATOM 606 N N . GLY A 1 74 ? -0.178 -16.612 7.096 1.00 90.12 74 GLY A N 1
ATOM 607 C CA . GLY A 1 74 ? 1.104 -17.322 7.085 1.00 90.12 74 GLY A CA 1
ATOM 608 C C . GLY A 1 74 ? 2.098 -16.837 6.026 1.00 90.12 74 GLY A C 1
ATOM 609 O O . GLY A 1 74 ? 3.229 -17.311 6.028 1.00 90.12 74 GLY A O 1
ATOM 610 N N . THR A 1 75 ? 1.717 -15.885 5.168 1.00 93.44 75 THR A N 1
ATOM 611 C CA . THR A 1 75 ? 2.654 -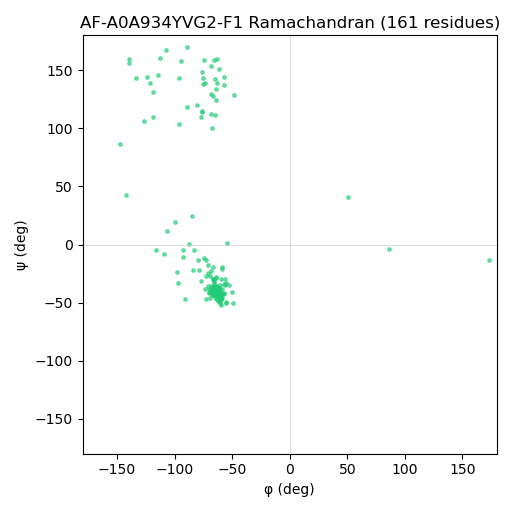15.180 4.283 1.00 93.44 75 THR A CA 1
ATOM 612 C C . THR A 1 75 ? 3.669 -14.391 5.111 1.00 93.44 75 THR A C 1
ATOM 614 O O . THR A 1 75 ? 3.302 -13.774 6.114 1.00 93.44 75 THR A O 1
ATOM 617 N N . ASP A 1 76 ? 4.937 -14.400 4.693 1.00 96.00 76 ASP A N 1
ATOM 618 C CA . ASP A 1 76 ? 5.948 -13.520 5.280 1.00 96.00 76 ASP A CA 1
ATOM 619 C C . ASP A 1 76 ? 5.643 -12.069 4.903 1.00 96.00 76 ASP A C 1
ATOM 621 O O . ASP A 1 76 ? 5.415 -11.746 3.736 1.00 96.00 76 ASP A O 1
ATOM 625 N N . LYS A 1 77 ? 5.615 -11.188 5.899 1.00 94.62 77 LYS A N 1
ATOM 626 C CA . LYS A 1 77 ? 5.182 -9.804 5.725 1.00 94.62 77 LYS A CA 1
ATOM 627 C C . LYS A 1 77 ? 6.257 -8.839 6.171 1.00 94.62 77 LYS A C 1
ATOM 629 O O . LYS A 1 77 ? 6.913 -9.027 7.195 1.00 94.62 77 LYS A O 1
ATOM 634 N N . LYS A 1 78 ? 6.359 -7.726 5.455 1.00 94.81 78 LYS A N 1
ATOM 635 C CA . LYS A 1 78 ? 7.173 -6.580 5.865 1.00 94.81 78 LYS A CA 1
ATOM 636 C C . LYS A 1 78 ? 6.279 -5.387 6.160 1.00 94.81 78 LYS A C 1
ATOM 638 O O . LYS A 1 78 ? 5.246 -5.207 5.527 1.00 94.81 78 LYS A O 1
ATOM 643 N N . LYS A 1 79 ? 6.687 -4.577 7.137 1.00 92.94 79 LYS A N 1
ATOM 644 C CA . LYS A 1 79 ? 5.970 -3.370 7.564 1.00 92.94 79 LYS A CA 1
ATOM 645 C C . LYS A 1 79 ? 6.536 -2.128 6.889 1.00 92.94 79 LYS A C 1
ATOM 647 O O . LYS A 1 79 ? 7.753 -2.013 6.722 1.00 92.94 79 LYS A O 1
ATOM 652 N N . PHE A 1 80 ? 5.656 -1.193 6.562 1.00 92.62 80 PHE A N 1
ATOM 653 C CA . PHE A 1 80 ? 6.017 0.200 6.320 1.00 92.62 80 PHE A CA 1
ATOM 654 C C . PHE A 1 80 ? 5.966 1.007 7.616 1.00 92.62 80 PHE A C 1
ATOM 656 O O . PHE A 1 80 ? 5.490 0.532 8.645 1.00 92.62 80 PHE A O 1
ATOM 663 N N . ILE A 1 81 ? 6.478 2.235 7.559 1.00 94.31 81 ILE A N 1
ATOM 664 C CA . ILE A 1 81 ? 6.257 3.219 8.622 1.00 94.31 81 ILE A CA 1
ATOM 665 C C . ILE A 1 81 ? 4.763 3.554 8.730 1.00 94.31 81 ILE A C 1
ATOM 667 O O . ILE A 1 81 ? 4.007 3.353 7.774 1.00 94.31 81 ILE A O 1
ATOM 671 N N . GLU A 1 82 ? 4.350 4.092 9.874 1.00 97.44 82 GLU A N 1
ATOM 672 C CA . GLU A 1 82 ? 2.967 4.489 10.125 1.00 97.44 82 GLU A CA 1
ATOM 673 C C . GLU A 1 82 ? 2.470 5.507 9.092 1.00 97.44 82 GLU A C 1
ATOM 675 O O . GLU A 1 82 ? 3.215 6.396 8.671 1.00 97.44 82 GLU A O 1
ATOM 680 N N . ILE A 1 83 ? 1.189 5.413 8.727 1.00 97.56 83 ILE A N 1
ATOM 681 C CA . ILE A 1 83 ? 0.564 6.259 7.697 1.00 97.56 83 ILE A CA 1
ATOM 682 C C . ILE A 1 83 ? 0.688 7.756 8.024 1.00 97.56 83 ILE A C 1
ATOM 684 O O . ILE A 1 83 ? 0.888 8.574 7.131 1.00 97.56 83 ILE A O 1
ATOM 688 N N . LYS A 1 84 ? 0.649 8.135 9.308 1.00 96.88 84 LYS A N 1
ATOM 689 C CA . LYS A 1 84 ? 0.847 9.523 9.766 1.00 96.88 84 LYS A CA 1
ATOM 690 C C . LYS A 1 84 ? 2.200 10.124 9.367 1.00 96.88 84 LYS A C 1
ATOM 692 O O . LYS A 1 84 ? 2.337 11.343 9.370 1.00 96.88 84 LYS A O 1
ATOM 697 N N . SER A 1 85 ? 3.186 9.283 9.062 1.00 96.75 85 SER A N 1
ATOM 698 C CA . SER A 1 85 ? 4.541 9.687 8.681 1.00 96.75 85 SER A CA 1
ATOM 699 C C . SER A 1 85 ? 4.716 9.820 7.164 1.00 96.75 85 SER A C 1
ATOM 701 O O . SER A 1 85 ? 5.789 10.214 6.711 1.00 96.75 85 SER A O 1
ATOM 703 N N . TRP A 1 86 ? 3.701 9.473 6.369 1.00 96.31 86 TRP A N 1
ATOM 704 C CA . TRP A 1 86 ? 3.768 9.518 4.910 1.00 96.31 86 TRP A CA 1
ATOM 705 C C . TRP A 1 86 ? 3.654 10.943 4.380 1.00 96.31 86 TRP A C 1
ATOM 707 O O . TRP A 1 86 ? 2.982 11.788 4.973 1.00 96.31 86 TRP A O 1
ATOM 717 N N . GLN A 1 87 ? 4.308 11.197 3.248 1.00 94.50 87 GLN A N 1
ATOM 718 C CA . GLN A 1 87 ? 4.317 12.490 2.571 1.00 94.50 87 GLN A CA 1
ATOM 719 C C . GLN A 1 87 ? 4.068 12.322 1.062 1.00 94.50 87 GLN A C 1
ATOM 721 O O . GLN A 1 87 ? 4.584 11.371 0.475 1.00 94.50 87 GLN A O 1
ATOM 726 N N . PRO A 1 88 ? 3.332 13.249 0.419 1.00 95.75 88 PRO A N 1
ATOM 727 C CA . PRO A 1 88 ? 2.535 14.318 1.034 1.00 95.75 88 PRO A CA 1
ATOM 728 C C . PRO A 1 88 ? 1.364 13.753 1.854 1.00 95.75 88 PRO A C 1
ATOM 730 O O . PRO A 1 88 ? 0.751 12.756 1.459 1.00 95.75 88 PRO A O 1
ATOM 733 N N . SER A 1 89 ? 1.051 14.366 2.997 1.00 95.69 89 SER A N 1
ATOM 734 C CA . SER A 1 89 ? 0.002 13.865 3.900 1.00 95.69 89 SER A CA 1
ATOM 735 C C . SER A 1 89 ? -1.385 13.904 3.255 1.00 95.69 89 SER A C 1
ATOM 737 O O . SER A 1 89 ? -2.217 13.045 3.531 1.00 95.69 89 SER A O 1
ATOM 739 N N . GLU A 1 90 ? -1.618 14.829 2.327 1.00 96.19 90 GLU A N 1
ATOM 740 C CA . GLU A 1 90 ? -2.858 14.937 1.563 1.00 96.19 90 GLU A CA 1
ATOM 741 C C . GLU A 1 90 ? -3.110 13.685 0.717 1.00 96.19 90 GLU A C 1
ATOM 743 O O . GLU A 1 90 ? -4.244 13.227 0.606 1.00 96.19 90 GLU A O 1
ATOM 748 N N . VAL A 1 91 ? -2.057 13.083 0.152 1.00 95.94 91 VAL A N 1
ATOM 749 C CA . VAL A 1 91 ? -2.191 11.854 -0.642 1.00 95.94 91 VAL A CA 1
ATOM 750 C C . VAL A 1 91 ? -2.545 10.670 0.255 1.00 95.94 91 VAL A C 1
ATOM 752 O O . VAL A 1 91 ? -3.386 9.854 -0.121 1.00 95.94 91 VAL A O 1
ATOM 755 N N . ALA A 1 92 ? -1.974 10.594 1.461 1.00 96.69 92 ALA A N 1
ATOM 756 C CA . ALA A 1 92 ? -2.385 9.596 2.448 1.00 96.69 92 ALA A CA 1
ATOM 757 C C . ALA A 1 92 ? -3.871 9.763 2.820 1.00 96.69 92 ALA A C 1
ATOM 759 O O . ALA A 1 92 ? -4.599 8.775 2.917 1.00 96.69 92 ALA A O 1
ATOM 760 N N . ASP A 1 93 ? -4.342 11.005 2.938 1.00 96.62 93 ASP A N 1
ATOM 761 C CA . ASP A 1 93 ? -5.738 11.314 3.258 1.00 96.62 93 ASP A CA 1
ATOM 762 C C . ASP A 1 93 ? -6.681 10.924 2.119 1.00 96.62 93 ASP A C 1
ATOM 764 O O . ASP A 1 93 ? -7.723 10.320 2.374 1.00 96.62 93 ASP A O 1
ATOM 768 N N . TYR A 1 94 ? -6.299 11.173 0.864 1.00 97.19 94 TYR A N 1
ATOM 769 C CA . TYR A 1 94 ? -7.048 10.703 -0.305 1.00 97.19 94 TYR A CA 1
ATOM 770 C C . TYR A 1 94 ? -7.112 9.181 -0.397 1.00 97.19 94 TYR A C 1
ATOM 772 O O . TYR A 1 94 ? -8.174 8.644 -0.711 1.00 97.19 94 TYR A O 1
ATOM 780 N N . ILE A 1 95 ? -6.027 8.477 -0.069 1.00 98.06 95 ILE A N 1
ATOM 781 C CA . ILE A 1 95 ? -6.037 7.011 -0.002 1.00 98.06 95 ILE A CA 1
ATOM 782 C C . ILE A 1 95 ? -7.014 6.536 1.081 1.00 98.06 95 ILE A C 1
ATOM 784 O O . ILE A 1 95 ? -7.847 5.676 0.806 1.00 98.06 95 ILE A O 1
ATOM 788 N N . ILE A 1 96 ? -6.975 7.115 2.287 1.00 97.38 96 ILE A N 1
ATOM 789 C CA . ILE A 1 96 ? -7.910 6.761 3.369 1.00 97.38 96 ILE A CA 1
ATOM 790 C C . ILE A 1 96 ? -9.359 7.034 2.951 1.00 97.38 96 ILE A C 1
ATOM 792 O O . ILE A 1 96 ? -10.219 6.179 3.145 1.00 97.38 96 ILE A O 1
ATOM 796 N N . MET A 1 97 ? -9.639 8.186 2.339 1.00 96.56 97 MET A N 1
ATOM 797 C CA . MET A 1 97 ? -10.979 8.514 1.842 1.00 96.56 97 MET A CA 1
ATOM 798 C C . MET A 1 97 ? -11.460 7.519 0.780 1.00 96.56 97 MET A C 1
ATOM 800 O O . MET A 1 97 ? -12.606 7.079 0.835 1.00 96.56 97 MET A O 1
ATOM 804 N N . ALA A 1 98 ? -10.593 7.118 -0.152 1.00 97.69 98 ALA A N 1
ATOM 805 C CA . ALA A 1 98 ? -10.926 6.110 -1.154 1.00 97.69 98 ALA A CA 1
ATOM 806 C C . ALA A 1 98 ? -11.231 4.744 -0.520 1.00 97.69 98 ALA A C 1
ATOM 808 O O . ALA A 1 98 ? -12.150 4.060 -0.961 1.00 97.69 98 ALA A O 1
ATOM 809 N N . LEU A 1 99 ? -10.510 4.361 0.537 1.00 97.62 99 LEU A N 1
ATOM 810 C CA . LEU A 1 99 ? -10.773 3.124 1.277 1.00 97.62 99 LEU A CA 1
ATOM 811 C C . LEU A 1 99 ? -12.104 3.164 2.018 1.00 97.62 99 LEU A C 1
ATOM 813 O O . LEU A 1 99 ? -12.833 2.183 1.964 1.00 97.62 99 LEU A O 1
ATOM 817 N N . LEU A 1 100 ? -12.433 4.287 2.662 1.00 96.62 100 LEU A N 1
ATOM 818 C CA . LEU A 1 100 ? -13.737 4.482 3.301 1.00 96.62 100 LEU A CA 1
ATOM 819 C C . LEU A 1 100 ? -14.876 4.410 2.279 1.00 96.62 100 LEU A C 1
ATOM 821 O O . LEU A 1 100 ? -15.917 3.840 2.562 1.00 96.62 100 LEU A O 1
ATOM 825 N N . ALA A 1 101 ? -14.670 4.949 1.076 1.00 96.12 101 ALA A N 1
ATOM 826 C CA . ALA A 1 101 ? -15.649 4.856 -0.005 1.00 96.12 101 ALA A CA 1
ATOM 827 C C . ALA A 1 101 ? -15.775 3.438 -0.595 1.00 96.12 101 ALA A C 1
ATOM 829 O O . ALA A 1 101 ? -16.793 3.113 -1.201 1.00 96.12 101 ALA A O 1
ATOM 830 N N . LYS A 1 102 ? -14.730 2.612 -0.466 1.00 96.06 102 LYS A N 1
ATOM 831 C CA . LYS A 1 102 ? -14.691 1.215 -0.925 1.00 96.06 102 LYS A CA 1
ATOM 832 C C . LYS A 1 102 ? -15.092 0.210 0.155 1.00 96.06 102 LYS A C 1
ATOM 834 O O . LYS A 1 102 ? -15.235 -0.965 -0.171 1.00 96.06 102 LYS A O 1
ATOM 839 N N . SER A 1 103 ? -15.214 0.631 1.410 1.00 95.56 103 SER A N 1
ATOM 840 C CA . SER A 1 103 ? -15.624 -0.230 2.512 1.00 95.56 103 SER A CA 1
ATOM 841 C C . SER A 1 103 ? -17.129 -0.142 2.750 1.00 95.56 103 SER A C 1
ATOM 843 O O . SER A 1 103 ? -17.768 0.860 2.449 1.00 95.56 103 SER A O 1
ATOM 845 N N . ASP A 1 104 ? -17.680 -1.177 3.379 1.00 91.12 104 ASP A N 1
ATOM 846 C CA . ASP A 1 104 ? -19.071 -1.196 3.846 1.00 91.12 104 ASP A CA 1
ATOM 847 C C . ASP A 1 104 ? -19.221 -0.544 5.238 1.00 91.12 104 ASP A C 1
ATOM 849 O O . ASP A 1 104 ? -20.114 -0.893 6.012 1.00 91.12 104 ASP A O 1
ATOM 853 N N . LEU A 1 105 ? -18.300 0.350 5.619 1.00 93.44 105 LEU A N 1
ATOM 854 C CA . LEU A 1 105 ? -18.311 0.969 6.942 1.00 93.44 10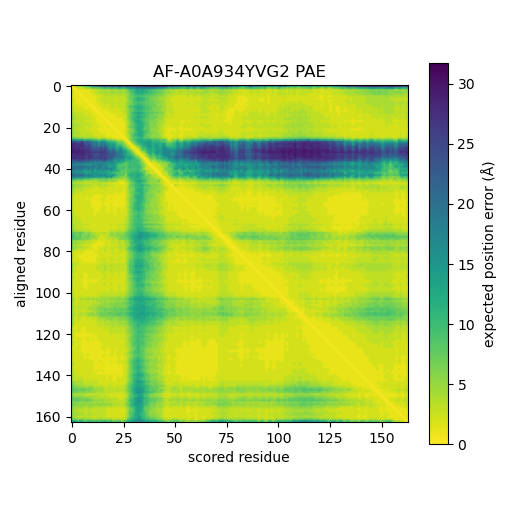5 LEU A CA 1
ATOM 855 C C . LEU A 1 105 ? -19.393 2.051 7.014 1.00 93.44 105 LEU A C 1
ATOM 857 O O . LEU A 1 105 ? -19.261 3.102 6.389 1.00 93.44 105 LEU A O 1
ATOM 861 N N . ASP A 1 106 ? -20.412 1.832 7.844 1.00 92.19 106 ASP A N 1
ATOM 862 C CA . ASP A 1 106 ? -21.363 2.884 8.194 1.00 92.19 106 ASP A CA 1
ATOM 863 C C . ASP A 1 106 ? -20.736 3.840 9.216 1.00 92.19 106 ASP A C 1
ATOM 865 O O . ASP A 1 106 ? -20.503 3.490 10.375 1.00 92.19 106 ASP A O 1
ATOM 869 N N . LEU A 1 107 ? -20.442 5.061 8.769 1.00 90.62 107 LEU A N 1
ATOM 870 C CA . LEU A 1 107 ? -19.850 6.092 9.616 1.00 90.62 107 LEU A CA 1
ATOM 871 C C . LEU A 1 107 ? -20.809 6.602 10.698 1.00 90.62 107 LEU A C 1
ATOM 873 O O . LEU A 1 107 ? -20.327 7.129 11.696 1.00 90.62 107 LEU A O 1
ATOM 877 N N . ASN A 1 108 ? -22.128 6.460 10.524 1.00 91.38 108 ASN A N 1
ATOM 878 C CA . ASN A 1 108 ? -23.101 6.883 11.535 1.00 91.38 108 ASN A CA 1
ATOM 879 C C . ASN A 1 108 ? -23.109 5.912 12.721 1.00 91.38 108 ASN A C 1
ATOM 881 O O . ASN A 1 108 ? -23.173 6.335 13.870 1.00 91.38 108 ASN A O 1
ATOM 885 N N . GLU A 1 109 ? -22.968 4.615 12.445 1.00 92.62 109 GLU A N 1
ATOM 886 C CA . GLU A 1 109 ? -22.957 3.572 13.476 1.00 92.62 109 GLU A CA 1
ATOM 887 C C . GLU A 1 109 ? -21.680 3.591 14.329 1.00 92.62 109 GLU A C 1
ATOM 889 O O . GLU A 1 109 ? -21.676 3.060 15.437 1.00 92.62 109 GLU A O 1
ATOM 894 N N . LEU A 1 110 ? -20.602 4.241 13.866 1.00 91.06 110 LEU A N 1
ATOM 895 C CA . LEU A 1 110 ? -19.354 4.365 14.631 1.00 91.06 110 LEU A CA 1
ATOM 896 C C . LEU A 1 110 ? -19.562 4.989 16.019 1.00 91.06 110 LEU A C 1
ATOM 898 O O . LEU A 1 110 ? -18.847 4.627 16.947 1.00 91.06 110 LEU A O 1
ATOM 902 N N . GLU A 1 111 ? -20.520 5.908 16.177 1.00 88.19 111 GLU A N 1
ATOM 903 C CA . GLU A 1 111 ? -20.813 6.553 17.469 1.00 88.19 111 GLU A CA 1
ATOM 904 C C . GLU A 1 111 ? -21.512 5.617 18.469 1.00 88.19 111 GLU A C 1
ATOM 906 O O . GLU A 1 111 ? -21.615 5.933 19.656 1.00 88.19 111 GLU A O 1
ATOM 911 N N . HIS A 1 112 ? -22.011 4.475 17.996 1.00 93.44 112 HIS A N 1
ATOM 912 C CA . HIS A 1 112 ? -22.739 3.483 18.785 1.00 93.44 112 HIS A CA 1
ATOM 913 C C . HIS A 1 112 ? -21.941 2.195 19.010 1.00 93.44 112 HIS A C 1
ATOM 915 O O . HIS A 1 112 ? -22.370 1.347 19.791 1.00 93.44 112 HIS A O 1
ATOM 921 N N . MET A 1 113 ? -20.794 2.057 18.345 1.00 94.56 113 MET A N 1
ATOM 922 C CA . MET A 1 113 ? -19.899 0.916 18.489 1.00 94.56 113 MET A CA 1
ATOM 923 C C . MET A 1 113 ? -19.112 0.983 19.796 1.00 94.56 113 MET A C 1
ATOM 925 O O . MET A 1 113 ? -18.638 2.040 20.218 1.00 94.56 113 MET A O 1
ATOM 929 N N . GLU A 1 114 ? -18.899 -0.179 20.401 1.00 96.31 114 GLU A N 1
ATOM 930 C CA . GLU A 1 114 ? -17.949 -0.316 21.495 1.00 96.31 114 GLU A CA 1
ATOM 931 C C . GLU A 1 114 ? -16.514 -0.134 20.979 1.00 96.31 114 GLU A C 1
ATOM 933 O O . GLU A 1 114 ? -16.184 -0.453 19.835 1.00 96.31 114 GLU A O 1
ATOM 938 N N . GLU A 1 115 ? -15.606 0.304 21.851 1.00 94.50 115 GLU A N 1
ATOM 939 C CA . GLU A 1 115 ? -14.208 0.604 21.495 1.00 94.50 115 GLU A CA 1
ATOM 940 C C . GLU A 1 115 ? -13.497 -0.560 20.774 1.00 94.50 115 GLU A C 1
ATOM 942 O O . GLU A 1 115 ? -12.691 -0.358 19.865 1.00 94.50 115 GLU A O 1
ATOM 947 N N . LYS A 1 116 ? -13.829 -1.802 21.143 1.00 95.81 116 LYS A N 1
ATOM 948 C CA . LYS A 1 116 ? -13.297 -2.998 20.480 1.00 95.81 116 LYS A CA 1
ATOM 949 C C . LYS A 1 116 ? -13.787 -3.130 19.033 1.00 95.81 116 LYS A C 1
ATOM 951 O O . LYS A 1 116 ? -13.004 -3.498 18.165 1.00 95.81 116 LYS A O 1
ATOM 956 N N . GLU A 1 117 ? -15.057 -2.839 18.776 1.00 95.88 117 GLU A N 1
ATOM 957 C CA . GLU A 1 117 ? -15.639 -2.915 17.433 1.00 95.88 117 GLU A CA 1
ATOM 958 C C . GLU A 1 117 ? -15.029 -1.840 16.527 1.00 95.88 117 GLU A C 1
ATOM 960 O O . GLU A 1 117 ? -14.687 -2.117 15.377 1.00 95.88 117 GLU A O 1
ATOM 965 N N . VAL A 1 118 ? -14.783 -0.643 17.069 1.00 95.38 118 VAL A N 1
ATOM 966 C CA . VAL A 1 118 ? -14.053 0.427 16.372 1.00 95.38 118 VAL A CA 1
ATOM 967 C C . VAL A 1 118 ? -12.636 -0.025 15.992 1.00 95.38 118 VAL A C 1
ATOM 969 O O . VAL A 1 118 ? -12.214 0.161 14.847 1.00 95.38 118 VAL A O 1
ATOM 972 N N . GLU A 1 119 ? -11.900 -0.658 16.910 1.00 96.00 119 GLU A N 1
ATOM 973 C CA . GLU A 1 119 ? -10.573 -1.223 16.619 1.00 96.00 119 GLU A CA 1
ATOM 974 C C . GLU A 1 119 ? -10.609 -2.319 15.542 1.00 96.00 119 GLU A C 1
ATOM 976 O O . GLU A 1 119 ? -9.724 -2.366 14.676 1.00 96.00 119 GLU A O 1
ATOM 981 N N . ASP A 1 120 ? -11.640 -3.168 15.554 1.00 96.06 120 ASP A N 1
ATOM 982 C CA . ASP A 1 120 ? -11.850 -4.192 14.531 1.00 96.06 120 ASP A CA 1
ATOM 983 C C . ASP A 1 120 ? -12.077 -3.532 13.156 1.00 96.06 120 ASP A C 1
ATOM 985 O O . ASP A 1 120 ? -11.412 -3.899 12.184 1.00 96.06 120 ASP A O 1
ATOM 989 N N . LYS A 1 121 ? -12.889 -2.465 13.074 1.00 96.56 121 LYS A N 1
ATOM 990 C CA . LYS A 1 121 ? -13.087 -1.683 11.835 1.00 96.56 121 LYS A CA 1
ATOM 991 C C . LYS A 1 121 ? -11.821 -1.006 11.330 1.00 96.56 121 LYS A C 1
ATOM 993 O O . LYS A 1 121 ? -11.561 -1.002 10.125 1.00 96.56 121 LYS A O 1
ATOM 998 N N . ILE A 1 122 ? -10.984 -0.483 12.221 1.00 96.88 122 ILE A N 1
ATOM 999 C CA . ILE A 1 122 ? -9.682 0.071 11.828 1.00 96.88 122 ILE A CA 1
ATOM 1000 C C . ILE A 1 122 ? -8.776 -1.034 11.259 1.00 96.88 122 ILE A C 1
ATOM 1002 O O . ILE A 1 122 ? -8.054 -0.810 10.284 1.00 96.88 122 ILE A O 1
ATOM 1006 N N . THR A 1 123 ? -8.813 -2.234 11.842 1.00 96.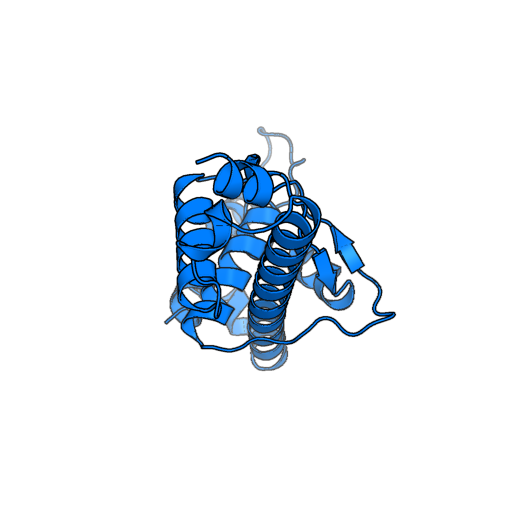38 123 THR A N 1
ATOM 1007 C CA . THR A 1 123 ? -8.037 -3.391 11.370 1.00 96.38 123 THR A CA 1
ATOM 1008 C C . THR A 1 123 ? -8.533 -3.898 10.013 1.00 96.38 123 THR A C 1
ATOM 1010 O O . THR A 1 123 ? -7.717 -4.229 9.145 1.00 96.38 123 THR A O 1
ATOM 1013 N N . GLU A 1 124 ? -9.848 -3.906 9.789 1.00 96.62 124 GLU A N 1
ATOM 1014 C CA . GLU A 1 124 ? -10.466 -4.205 8.492 1.00 96.62 124 GLU A CA 1
ATOM 1015 C C . GLU A 1 124 ? -10.023 -3.195 7.421 1.00 96.62 124 GLU A C 1
ATOM 1017 O O . GLU A 1 124 ? -9.530 -3.601 6.369 1.00 96.62 124 GLU A O 1
ATOM 1022 N N . LEU A 1 125 ? -10.096 -1.888 7.704 1.00 97.81 125 LEU A N 1
ATOM 1023 C CA . LEU A 1 125 ? -9.652 -0.834 6.779 1.00 97.81 125 LEU A CA 1
ATOM 1024 C C . LEU A 1 125 ? -8.160 -0.925 6.453 1.00 97.81 125 LEU A C 1
ATOM 1026 O O . LEU A 1 125 ? -7.757 -0.761 5.300 1.00 97.81 125 LEU A O 1
ATOM 1030 N N . ARG A 1 126 ? -7.329 -1.224 7.456 1.00 97.38 126 ARG A N 1
ATOM 1031 C CA . ARG A 1 126 ? -5.906 -1.494 7.238 1.00 97.38 126 ARG A CA 1
ATOM 1032 C C . ARG A 1 126 ? -5.724 -2.696 6.309 1.00 97.38 126 ARG A C 1
ATOM 1034 O O . ARG A 1 126 ? -4.954 -2.609 5.362 1.00 97.38 126 ARG A O 1
ATOM 1041 N N . SER A 1 127 ? -6.439 -3.793 6.542 1.00 97.12 127 SER A N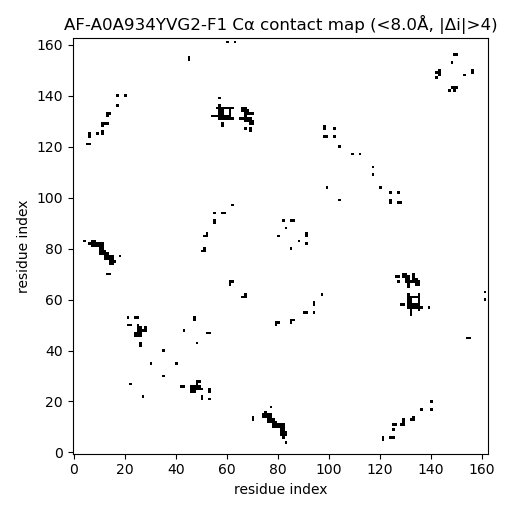 1
ATOM 1042 C CA . SER A 1 127 ? -6.353 -4.991 5.693 1.00 97.12 127 SER A CA 1
ATOM 1043 C C . SER A 1 127 ? -6.816 -4.710 4.258 1.00 97.12 127 SER A C 1
ATOM 1045 O O . SER A 1 127 ? -6.229 -5.223 3.305 1.00 97.12 127 SER A O 1
ATOM 1047 N N . LEU A 1 128 ? -7.822 -3.847 4.090 1.00 98.38 128 LEU A N 1
ATOM 1048 C CA . LEU A 1 128 ? -8.289 -3.389 2.784 1.00 98.38 128 LEU A CA 1
ATOM 1049 C C . LEU A 1 128 ? -7.199 -2.594 2.049 1.00 98.38 128 LEU A C 1
ATOM 1051 O O . LEU A 1 128 ? -6.907 -2.896 0.892 1.00 98.38 128 LEU A O 1
ATOM 1055 N N . LEU A 1 129 ? -6.539 -1.650 2.730 1.00 98.50 129 LEU A N 1
ATOM 1056 C CA . LEU A 1 129 ? -5.381 -0.924 2.194 1.00 98.50 129 LEU A CA 1
ATOM 1057 C C . LEU A 1 129 ? -4.274 -1.879 1.744 1.00 98.50 129 LEU A C 1
ATOM 1059 O O . LEU A 1 129 ? -3.779 -1.762 0.625 1.00 98.50 129 LEU A O 1
ATOM 1063 N N . GLU A 1 130 ? -3.900 -2.818 2.614 1.00 98.38 130 GLU A N 1
ATOM 1064 C CA . GLU A 1 130 ? -2.881 -3.830 2.323 1.00 98.38 130 GLU A CA 1
ATOM 1065 C C . GLU A 1 130 ? -3.259 -4.642 1.080 1.00 98.38 130 GLU A C 1
ATOM 1067 O O . GLU A 1 130 ? -2.416 -4.851 0.213 1.00 98.38 130 GLU A O 1
ATOM 1072 N N . SER A 1 131 ? -4.531 -5.026 0.925 1.00 98.44 131 SER A N 1
ATOM 1073 C CA . SER A 1 131 ? -4.990 -5.802 -0.232 1.00 98.44 131 SER A CA 1
ATOM 1074 C C . SER A 1 131 ? -4.920 -5.036 -1.559 1.00 98.44 131 SER A C 1
ATOM 1076 O O . SER A 1 131 ? -4.472 -5.597 -2.560 1.00 98.44 131 SER A O 1
ATOM 1078 N N . TYR A 1 132 ? -5.302 -3.755 -1.584 1.00 98.69 132 TYR A N 1
ATOM 1079 C CA . TYR A 1 132 ? -5.187 -2.925 -2.788 1.00 98.69 132 TYR A CA 1
ATOM 1080 C C . TYR A 1 132 ? -3.730 -2.613 -3.120 1.00 98.69 132 TYR A C 1
ATOM 1082 O O . TYR A 1 132 ? -3.340 -2.695 -4.282 1.00 98.69 132 TYR A O 1
ATOM 1090 N N . ALA A 1 133 ? -2.899 -2.320 -2.118 1.00 98.44 133 ALA A N 1
ATOM 1091 C CA . ALA A 1 133 ? -1.468 -2.132 -2.336 1.00 98.44 133 ALA A CA 1
ATOM 1092 C C . ALA A 1 133 ? -0.817 -3.402 -2.901 1.00 98.44 133 ALA A C 1
ATOM 1094 O O . ALA A 1 133 ? -0.038 -3.330 -3.847 1.00 98.44 133 ALA A O 1
ATOM 1095 N N . ASN A 1 134 ? -1.190 -4.571 -2.379 1.00 98.12 134 ASN A N 1
ATOM 1096 C CA . ASN A 1 134 ? -0.719 -5.862 -2.868 1.00 98.12 134 ASN A CA 1
ATOM 1097 C C . ASN A 1 134 ? -1.138 -6.120 -4.327 1.00 98.12 134 ASN A C 1
ATOM 1099 O O . ASN A 1 134 ? -0.319 -6.571 -5.122 1.00 98.12 134 ASN A O 1
ATOM 1103 N N . GLY A 1 135 ? -2.374 -5.766 -4.700 1.00 98.38 135 GLY A N 1
ATOM 1104 C CA . GLY A 1 135 ? -2.828 -5.790 -6.095 1.00 98.38 135 GLY A CA 1
ATOM 1105 C C . GLY A 1 135 ? -2.048 -4.824 -6.993 1.00 98.38 135 GLY A C 1
ATOM 1106 O O . GLY A 1 135 ? -1.633 -5.187 -8.091 1.00 98.38 135 GLY A O 1
ATOM 1107 N N . GLY A 1 136 ? -1.755 -3.615 -6.513 1.00 98.56 136 GLY A N 1
ATOM 1108 C CA . GLY A 1 136 ? -0.889 -2.671 -7.219 1.00 98.56 136 GLY A CA 1
ATOM 1109 C C . GLY A 1 136 ? 0.529 -3.201 -7.434 1.00 98.56 136 GLY A C 1
ATOM 1110 O O . GLY A 1 136 ? 1.067 -3.089 -8.535 1.00 98.56 136 GLY A O 1
ATOM 1111 N N . PHE A 1 137 ? 1.133 -3.821 -6.418 1.00 98.44 137 PHE A N 1
ATOM 1112 C CA . PHE A 1 137 ? 2.447 -4.452 -6.556 1.00 98.44 137 PHE A CA 1
ATOM 1113 C C . PHE A 1 137 ? 2.434 -5.620 -7.538 1.00 98.44 137 PHE A C 1
ATOM 1115 O O . PHE A 1 137 ? 3.375 -5.761 -8.315 1.00 98.44 137 PHE A O 1
ATOM 1122 N N . ASP A 1 138 ? 1.371 -6.418 -7.545 1.00 98.31 138 ASP A N 1
ATOM 1123 C CA . ASP A 1 138 ? 1.190 -7.501 -8.508 1.00 98.31 138 ASP A CA 1
ATOM 1124 C C . ASP A 1 138 ? 1.125 -6.974 -9.951 1.00 98.31 138 ASP A C 1
ATOM 1126 O O . ASP A 1 138 ? 1.809 -7.512 -10.819 1.00 98.31 138 ASP A O 1
ATOM 1130 N N . ILE A 1 139 ? 0.424 -5.857 -10.195 1.00 98.44 139 ILE A N 1
ATOM 1131 C CA . ILE A 1 139 ? 0.398 -5.181 -11.506 1.00 98.44 139 ILE A CA 1
ATOM 1132 C C . ILE A 1 139 ? 1.798 -4.702 -11.913 1.00 98.44 139 ILE A C 1
ATOM 1134 O O . ILE A 1 139 ? 2.221 -4.923 -13.048 1.00 98.44 139 ILE A O 1
ATOM 1138 N N . ILE A 1 140 ? 2.530 -4.051 -11.002 1.00 97.94 140 ILE A N 1
ATOM 1139 C CA . ILE A 1 140 ? 3.893 -3.566 -11.276 1.00 97.94 140 ILE A CA 1
ATOM 1140 C C . ILE A 1 140 ? 4.816 -4.747 -11.605 1.00 97.94 140 ILE A C 1
ATOM 1142 O O . ILE A 1 140 ? 5.550 -4.690 -12.593 1.00 97.94 140 ILE A O 1
ATOM 1146 N N . ARG A 1 141 ? 4.750 -5.828 -10.814 1.00 97.62 141 ARG A N 1
ATOM 1147 C CA . ARG A 1 141 ? 5.534 -7.053 -11.025 1.00 97.62 141 ARG A CA 1
ATOM 1148 C C . ARG A 1 141 ? 5.211 -7.668 -12.381 1.00 97.62 141 ARG A C 1
ATOM 1150 O O . ARG A 1 141 ? 6.119 -7.880 -13.173 1.00 97.62 141 ARG A O 1
ATOM 1157 N N . ALA A 1 142 ? 3.930 -7.887 -12.673 1.00 97.81 142 ALA A N 1
ATOM 1158 C CA . ALA A 1 142 ? 3.489 -8.462 -13.938 1.00 97.81 142 ALA A CA 1
ATOM 1159 C C . ALA A 1 142 ? 3.970 -7.630 -15.134 1.00 97.81 142 ALA A C 1
ATOM 1161 O O . ALA A 1 142 ? 4.488 -8.193 -16.095 1.00 97.81 142 ALA A O 1
ATOM 1162 N N . LYS A 1 143 ? 3.887 -6.293 -15.051 1.00 97.25 143 LYS A N 1
ATOM 1163 C CA . LYS A 1 143 ? 4.376 -5.422 -16.124 1.00 97.25 143 LYS A CA 1
ATOM 1164 C C . LYS A 1 143 ? 5.893 -5.507 -16.298 1.00 97.25 143 LYS A C 1
ATOM 1166 O O . LYS A 1 143 ? 6.367 -5.506 -17.429 1.00 97.25 143 LYS A O 1
ATOM 1171 N N . ARG A 1 144 ? 6.652 -5.592 -15.201 1.00 93.88 144 ARG A N 1
ATOM 1172 C CA . ARG A 1 144 ? 8.115 -5.761 -15.230 1.00 93.88 144 ARG A CA 1
ATOM 1173 C C . ARG A 1 144 ? 8.508 -7.102 -15.850 1.00 93.88 144 ARG A C 1
ATOM 1175 O O . ARG A 1 144 ? 9.468 -7.144 -16.614 1.00 93.88 144 ARG A O 1
ATOM 1182 N N . ASP A 1 145 ? 7.795 -8.167 -15.496 1.00 95.38 145 ASP A N 1
ATOM 1183 C CA . ASP A 1 145 ? 8.068 -9.526 -15.967 1.00 95.38 145 ASP A CA 1
ATOM 1184 C C . ASP A 1 145 ? 7.712 -9.691 -17.454 1.00 95.38 145 ASP A C 1
ATOM 1186 O O . ASP A 1 145 ? 8.409 -10.395 -18.182 1.00 95.38 145 ASP A O 1
ATOM 1190 N N . GLU A 1 146 ? 6.652 -9.020 -17.912 1.00 97.19 146 GLU A N 1
ATOM 1191 C CA . GLU A 1 146 ? 6.238 -8.986 -19.318 1.00 97.19 146 GLU A CA 1
ATOM 1192 C C . GLU A 1 146 ? 7.174 -8.122 -20.178 1.00 97.19 146 GLU A C 1
ATOM 1194 O O . GLU A 1 146 ? 7.576 -8.528 -21.267 1.00 97.19 146 GLU A O 1
ATOM 1199 N N . ASP A 1 147 ? 7.507 -6.921 -19.701 1.00 94.56 147 ASP A N 1
ATOM 1200 C CA . ASP A 1 147 ? 8.247 -5.911 -20.453 1.00 94.56 147 ASP A CA 1
ATOM 1201 C C . ASP A 1 147 ? 9.123 -5.075 -19.514 1.00 94.56 147 ASP A C 1
ATOM 1203 O O . ASP A 1 147 ? 8.758 -3.995 -19.040 1.00 94.56 147 ASP A O 1
ATOM 1207 N N . ALA A 1 148 ? 10.327 -5.577 -19.251 1.00 89.44 148 ALA A N 1
ATOM 1208 C CA . ALA A 1 148 ? 11.290 -4.873 -18.415 1.00 89.44 148 ALA A CA 1
ATOM 1209 C C . ALA A 1 148 ? 11.746 -3.537 -19.038 1.00 89.44 148 ALA A C 1
ATOM 1211 O O . ALA A 1 148 ? 12.092 -2.611 -18.297 1.00 89.44 148 ALA A O 1
ATOM 1212 N N . ALA A 1 149 ? 11.734 -3.415 -20.374 1.00 90.19 149 ALA A N 1
ATOM 1213 C CA . ALA A 1 149 ? 12.139 -2.197 -21.074 1.00 90.19 149 ALA A CA 1
ATOM 1214 C C . ALA A 1 149 ? 11.175 -1.041 -20.782 1.00 90.19 149 ALA A C 1
ATOM 1216 O O . ALA A 1 149 ? 11.626 0.096 -20.658 1.00 90.19 149 ALA A O 1
ATOM 1217 N N . PHE A 1 150 ? 9.892 -1.328 -20.527 1.00 92.69 150 PHE A N 1
ATOM 1218 C CA . PHE A 1 150 ? 8.918 -0.333 -20.072 1.00 92.69 150 PHE A CA 1
ATOM 1219 C C . PHE A 1 150 ? 9.440 0.495 -18.892 1.00 92.69 150 PHE A C 1
ATOM 1221 O O . PHE A 1 150 ? 9.446 1.721 -18.942 1.00 92.69 150 PHE A O 1
ATOM 1228 N N . PHE A 1 151 ? 9.951 -0.145 -17.838 1.00 89.94 151 PHE A N 1
ATOM 1229 C CA . PHE A 1 151 ? 10.471 0.582 -16.677 1.00 89.94 151 PHE A CA 1
ATOM 1230 C C . PHE A 1 151 ? 11.875 1.145 -16.884 1.00 89.94 151 PHE A C 1
ATOM 1232 O O . PHE A 1 151 ? 12.289 1.983 -16.093 1.00 89.94 151 PHE A O 1
ATOM 1239 N N . MET A 1 152 ? 12.619 0.748 -17.917 1.00 84.38 152 MET A N 1
ATOM 1240 C CA . MET A 1 152 ? 13.960 1.287 -18.182 1.00 84.38 152 MET A CA 1
ATOM 1241 C C . MET A 1 152 ? 13.910 2.501 -19.110 1.00 84.38 152 MET A C 1
ATOM 1243 O O . MET A 1 152 ? 14.475 3.543 -18.780 1.00 84.38 152 MET A O 1
ATOM 1247 N N . GLU A 1 153 ? 13.158 2.398 -20.199 1.00 87.62 153 GLU A N 1
ATOM 1248 C CA . GLU A 1 153 ? 13.181 3.334 -21.325 1.00 87.62 153 GLU A CA 1
ATOM 1249 C C . GLU A 1 153 ? 12.055 4.376 -21.273 1.00 87.62 153 GLU A C 1
ATOM 1251 O O . GLU A 1 153 ? 12.219 5.468 -21.805 1.00 87.62 153 GLU A O 1
ATOM 1256 N N . ASN A 1 154 ? 10.938 4.098 -20.588 1.00 88.00 154 ASN A N 1
ATOM 1257 C CA . ASN A 1 154 ? 9.849 5.066 -20.447 1.00 88.00 154 ASN A CA 1
ATOM 1258 C C . ASN A 1 154 ? 10.051 5.961 -19.213 1.00 88.00 154 ASN A C 1
ATOM 1260 O O . ASN A 1 154 ? 10.075 5.474 -18.081 1.00 88.00 154 ASN A O 1
ATOM 1264 N N . GLU A 1 155 ? 10.190 7.269 -19.414 1.00 87.56 155 GLU A N 1
ATOM 1265 C CA . GLU A 1 155 ? 10.310 8.265 -18.336 1.00 87.56 155 GLU A CA 1
ATOM 1266 C C . GLU A 1 155 ? 9.023 8.405 -17.511 1.00 87.56 155 GLU A C 1
ATOM 1268 O O . GLU A 1 155 ? 9.083 8.657 -16.311 1.00 87.56 155 GLU A O 1
ATOM 1273 N N . ASN A 1 156 ? 7.868 8.156 -18.129 1.00 90.75 156 ASN A N 1
ATOM 1274 C CA . ASN A 1 156 ? 6.548 8.270 -17.517 1.00 90.75 156 ASN A CA 1
ATOM 1275 C C . ASN A 1 156 ? 5.984 6.913 -17.078 1.00 90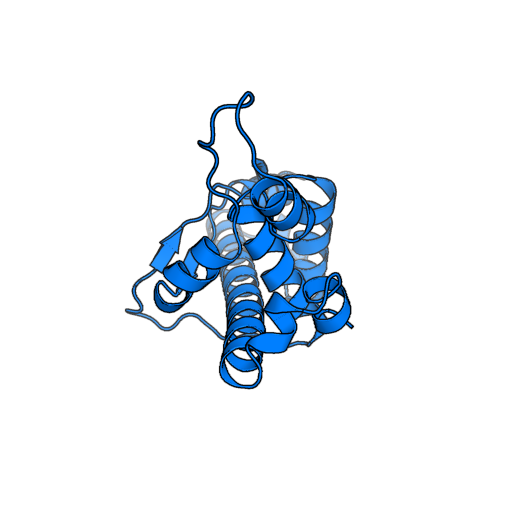.75 156 ASN A C 1
ATOM 1277 O O . ASN A 1 156 ? 4.783 6.799 -16.856 1.00 90.75 156 ASN A O 1
ATOM 1281 N N . CYS A 1 157 ? 6.818 5.877 -16.919 1.00 92.69 157 CYS A N 1
ATOM 1282 C CA . CYS A 1 157 ? 6.366 4.494 -16.719 1.00 92.69 157 CYS A CA 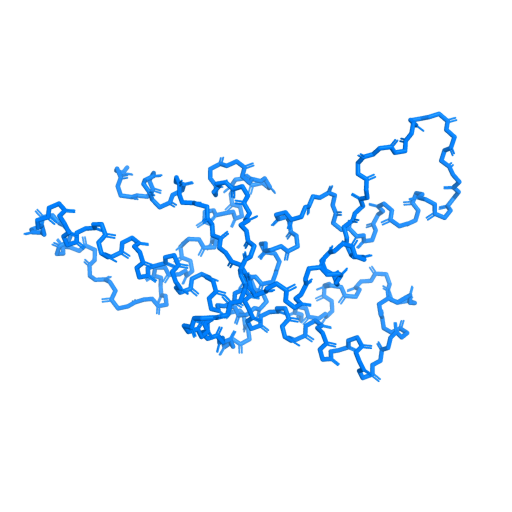1
ATOM 1283 C C . CYS A 1 157 ? 5.312 4.324 -15.609 1.00 92.69 157 CYS A C 1
ATOM 1285 O O . CYS A 1 157 ? 4.348 3.586 -15.789 1.00 92.69 157 CYS A O 1
ATOM 1287 N N . PHE A 1 158 ? 5.447 5.020 -14.476 1.00 94.38 158 PHE A N 1
ATOM 1288 C CA . PHE A 1 158 ? 4.460 4.958 -13.390 1.00 94.38 158 PHE A CA 1
ATOM 1289 C C . PHE A 1 158 ? 3.198 5.787 -13.674 1.00 94.38 158 PHE A C 1
ATOM 1291 O O . PHE A 1 158 ? 2.110 5.404 -13.259 1.00 94.38 158 PHE A O 1
ATOM 1298 N N . LEU A 1 159 ? 3.297 6.890 -14.415 1.00 93.38 159 LEU A N 1
ATOM 1299 C CA . LEU A 1 159 ? 2.115 7.650 -14.834 1.00 93.38 159 LEU A CA 1
ATOM 1300 C C . LEU A 1 159 ? 1.303 6.858 -15.866 1.00 93.38 159 LEU A C 1
ATOM 1302 O O . LEU A 1 159 ? 0.098 6.686 -15.703 1.00 93.38 159 LEU A O 1
ATOM 1306 N N . ASP A 1 160 ? 1.978 6.291 -16.863 1.00 95.19 160 ASP A N 1
ATOM 1307 C CA . ASP A 1 160 ? 1.353 5.500 -17.923 1.00 95.19 160 ASP A CA 1
ATOM 1308 C C . ASP A 1 160 ? 0.737 4.206 -17.379 1.00 95.19 160 ASP A C 1
ATOM 1310 O O . ASP A 1 160 ? -0.329 3.779 -17.824 1.00 95.19 160 ASP A O 1
ATOM 1314 N N . LEU A 1 161 ? 1.374 3.584 -16.380 1.00 95.75 161 LEU A N 1
ATOM 1315 C CA . LEU A 1 161 ? 0.828 2.400 -15.718 1.00 95.75 161 LEU A CA 1
ATOM 1316 C C . LEU A 1 161 ? -0.430 2.730 -14.897 1.00 95.75 161 LEU A C 1
ATOM 1318 O O . LEU A 1 161 ? -1.373 1.931 -14.852 1.00 95.75 161 LEU A O 1
ATOM 1322 N N . LEU A 1 162 ? -0.475 3.914 -14.278 1.00 92.88 162 LEU A N 1
ATOM 1323 C CA . LEU A 1 162 ? -1.664 4.406 -13.586 1.00 92.88 162 LEU A CA 1
ATOM 1324 C C . LEU A 1 162 ? -2.814 4.658 -14.575 1.00 92.88 162 LEU A C 1
ATOM 1326 O O . LEU A 1 162 ? -3.969 4.345 -14.260 1.00 92.88 162 LEU A O 1
ATOM 1330 N N . GLY A 1 163 ? -2.503 5.144 -15.778 1.00 84.25 163 GLY A N 1
ATOM 1331 C CA . GLY A 1 163 ? -3.421 5.329 -16.909 1.00 84.25 163 GLY A CA 1
ATOM 1332 C C . GLY A 1 163 ? -4.097 6.686 -16.994 1.00 84.25 163 GLY A C 1
ATOM 1333 O O . GLY A 1 163 ? -4.123 7.419 -15.979 1.00 84.25 163 GLY A O 1
#

Foldseek 3Di:
DVLVVVLQQDWFKEFCVLVVVLVVQEQPPPPPPPDQDPVNVLSVLQGHPDSVVLLLLQLLLLLLVVAFAQDDPPGDMDTDHGNNPDPPNVSSVVSLVSLVVVDPDDPVCCVVDDPVVSVVVSVVSSRRSRGSSNRSSVLVVVCCVVDVVLSVVDSCSSVVSSD

Sequence (163 aa):
MEFLARIKERAPEYDAQYAQMILDYTIEQGGKMGTQTEEAKWKQGKYFSTRYEIYMYAALLGLKKDYSIPIARGTDKKKFIEIKSWQPSEVADYIIMALLAKSDLDLNELEHMEEKEVEDKITELRSLLESYANGGFDIIRAKRDEDAAFFMENENCFLDLLG

Solvent-accessible surface area (backbone atoms only — not comparable to full-atom values): 9319 Å² total; per-residue (Å²): 112,71,68,64,56,59,51,27,64,40,53,50,51,41,62,45,87,51,50,64,62,51,49,77,48,24,51,75,88,76,74,65,96,82,74,75,50,74,69,52,54,52,51,60,75,66,38,29,76,41,69,62,49,51,45,54,50,17,28,51,37,5,59,74,68,72,34,66,38,76,80,60,89,89,60,61,67,42,73,49,74,35,49,71,76,46,74,62,54,68,58,54,49,51,52,51,52,52,48,55,73,73,43,92,71,62,74,76,56,58,84,74,48,54,75,67,55,51,52,49,52,46,50,50,53,47,50,51,48,29,8,16,22,40,25,17,47,49,52,54,49,53,47,43,74,77,39,53,59,49,72,72,74,40,82,53,38,71,58,62,69,66,101

Secondary structure (DSSP, 8-state):
-HHHHHHHT---EEEGGGHHHHHHTB--TTS-TT---HHHHHHHHHSBSSHHHHHHHHHHHHHHTT------TT--EEEPPPGGG-SSHHHHHHHHHHHHHHS---TTGGGTS-HHHHHHHHHHHHHHHHHHHHHHHHHHHHHHHH-HHHHHH-TTHHHHHH-

Radius of gyration: 17.22 Å; Cα contacts (8 Å, |Δi|>4): 180; chains: 1; bounding box: 53×33×43 Å

Mean predicted aligned error: 5.21 Å

pLDDT: mean 90.06, std 13.41, range [39.56, 98.69]